Protein AF-A0A817RQW3-F1 (afdb_monomer)

Sequence (108 aa):
MDQSESVEQELRRRAPNSFNDKNLFSSDSYIAAKQIDDLLKIANRQISRFKRSTTLLVLRATAGLRLLNETNQQQIFQAVNQTFIKYGFYQATMDIAIMNEAEEGTNS

pLDDT: mean 74.11, std 17.75, range [38.81, 95.56]

Foldseek 3Di:
DDPVVVVVVVVVVPDPDDDPPPVQADPVLQVLLVVLLVVLVVVLVVDDPVCQLVAEAADEDEPVLVPDDPVNSVRNQVSNVSSVVVRNHHYDDHRYYHDDPVNVPPPD

Solvent-accessible surface area (backbone atoms only — not comparable to full-atom values): 6673 Å² total; per-residue (Å²): 135,77,74,70,65,59,55,61,55,54,62,66,75,72,67,79,94,86,79,85,64,70,88,78,43,56,74,67,16,49,51,52,21,53,56,51,46,58,52,49,54,53,51,55,73,74,47,57,77,90,50,25,64,75,36,77,55,75,47,71,40,54,71,79,56,71,78,48,56,70,70,60,44,51,42,30,52,52,40,34,50,63,48,54,67,76,70,49,47,24,70,63,95,77,33,73,41,74,54,52,77,74,70,74,60,72,88,115

Nearest PDB structures (foldseek):
  5u7p-assembly1_A  TM=8.965E-01  e=2.308E-04  Trifolium repens
  5u7v-assembly1_A  TM=8.918E-01  e=2.628E-04  Trifolium repens
  5u7x-assembly1_F  TM=9.203E-01  e=9.022E-04  Vigna cylindrica
  5u7w-assembly1_A  TM=9.036E-01  e=1.516E-03  Trifolium repens
  4bra-assembly1_B  TM=6.930E-01  e=1.850E-01  Legionella pneumophila

Structure (mmCIF, N/CA/C/O backbone):
data_AF-A0A817RQW3-F1
#
_entry.id   AF-A0A817RQW3-F1
#
loop_
_atom_site.group_PDB
_atom_site.id
_atom_site.type_symbol
_atom_site.label_atom_id
_atom_site.label_alt_id
_atom_site.label_comp_id
_atom_site.label_asym_id
_atom_site.label_entity_id
_atom_site.label_seq_id
_atom_site.pdbx_PDB_ins_code
_atom_site.Cartn_x
_atom_site.Cartn_y
_atom_site.Cartn_z
_atom_site.occupancy
_atom_site.B_iso_or_equiv
_atom_site.auth_seq_id
_atom_site.auth_comp_id
_atom_site.auth_asym_id
_atom_site.auth_atom_id
_atom_site.pdbx_PDB_model_num
ATOM 1 N N . MET A 1 1 ? 26.541 29.612 -9.145 1.00 46.16 1 MET A N 1
ATOM 2 C CA . MET A 1 1 ? 26.170 29.036 -7.838 1.00 46.16 1 MET A CA 1
ATOM 3 C C . MET A 1 1 ? 24.791 28.443 -8.024 1.00 46.16 1 MET A C 1
ATOM 5 O O . MET A 1 1 ? 23.852 29.188 -8.271 1.00 46.16 1 MET A O 1
ATOM 9 N N . ASP A 1 2 ? 24.738 27.119 -8.093 1.00 47.28 2 ASP A N 1
ATOM 10 C CA . ASP A 1 2 ? 23.555 26.331 -8.432 1.00 47.28 2 ASP A CA 1
ATOM 11 C C . ASP A 1 2 ? 22.593 26.301 -7.231 1.00 47.28 2 ASP A C 1
ATOM 13 O O . ASP A 1 2 ? 22.978 25.915 -6.130 1.00 47.28 2 ASP A O 1
ATOM 17 N N . GLN A 1 3 ? 21.364 26.795 -7.409 1.00 51.06 3 GLN A N 1
ATOM 18 C CA . GLN A 1 3 ? 20.360 26.910 -6.338 1.00 51.06 3 GLN A CA 1
ATOM 19 C C . GLN A 1 3 ? 19.620 25.588 -6.063 1.00 51.06 3 GLN A C 1
ATOM 21 O O . GLN A 1 3 ? 18.819 25.510 -5.130 1.00 51.06 3 GLN A O 1
ATOM 26 N N . SER A 1 4 ? 19.912 24.543 -6.838 1.00 54.31 4 SER A N 1
ATOM 27 C CA . SER A 1 4 ? 19.257 23.234 -6.764 1.00 54.31 4 SER A CA 1
ATOM 28 C C . SER A 1 4 ? 19.716 22.416 -5.549 1.00 54.31 4 SER A C 1
ATOM 30 O O . SER A 1 4 ? 18.922 21.694 -4.947 1.00 54.31 4 SER A O 1
ATOM 32 N N . GLU A 1 5 ? 20.973 22.579 -5.117 1.00 51.94 5 GLU A N 1
ATOM 33 C CA . GLU A 1 5 ? 21.529 21.838 -3.972 1.00 51.94 5 GLU A CA 1
ATOM 34 C C . GLU A 1 5 ? 20.954 22.296 -2.619 1.00 51.94 5 GLU A C 1
ATOM 36 O O . GLU A 1 5 ? 20.871 21.511 -1.671 1.00 51.94 5 GLU A O 1
ATOM 41 N N . SER A 1 6 ? 20.499 23.548 -2.522 1.00 57.66 6 SER A N 1
ATOM 42 C CA . SER A 1 6 ? 20.031 24.141 -1.261 1.00 57.66 6 SER A CA 1
ATOM 43 C C . SER A 1 6 ? 18.644 23.651 -0.831 1.00 57.66 6 SER A C 1
ATOM 45 O O . SER A 1 6 ? 18.361 23.576 0.365 1.00 57.66 6 SER A O 1
ATOM 47 N N . VAL A 1 7 ? 17.779 23.279 -1.780 1.00 56.59 7 VAL A N 1
ATOM 48 C CA . VAL A 1 7 ? 16.412 22.807 -1.482 1.00 56.59 7 VAL A CA 1
ATOM 49 C C . VAL A 1 7 ? 16.429 21.357 -0.990 1.00 56.59 7 VAL A C 1
ATOM 51 O O . VAL A 1 7 ? 15.766 21.024 -0.007 1.00 56.59 7 VAL A O 1
ATOM 54 N N . GLU A 1 8 ? 17.254 20.511 -1.608 1.00 52.66 8 GLU A N 1
ATOM 55 C CA . GLU A 1 8 ? 17.486 19.120 -1.192 1.00 52.66 8 GLU A CA 1
ATOM 56 C C . GLU A 1 8 ? 18.048 19.030 0.237 1.00 52.66 8 GLU A C 1
ATOM 58 O O . GLU A 1 8 ? 17.632 18.182 1.032 1.00 52.66 8 GLU A O 1
ATOM 63 N N . GLN A 1 9 ? 18.957 19.938 0.605 1.00 56.75 9 GLN A N 1
ATOM 64 C CA . GLN A 1 9 ? 19.526 19.979 1.954 1.00 56.75 9 GLN A CA 1
ATOM 65 C C . GLN A 1 9 ? 18.528 20.469 3.013 1.00 56.75 9 GLN A C 1
ATOM 67 O O . GLN A 1 9 ? 18.522 19.945 4.131 1.00 56.75 9 GLN A O 1
ATOM 72 N N . GLU A 1 10 ? 17.645 21.410 2.674 1.00 50.47 10 GLU A N 1
ATOM 73 C CA . GLU A 1 10 ? 16.611 21.909 3.592 1.00 50.47 10 GLU A CA 1
ATOM 74 C C . GLU A 1 10 ? 15.492 20.873 3.815 1.00 50.47 10 GLU A C 1
ATOM 76 O O . GLU A 1 10 ? 15.010 20.701 4.939 1.00 50.47 10 GLU A O 1
ATOM 81 N N . LEU A 1 11 ? 15.142 20.089 2.788 1.00 49.62 11 LEU A N 1
ATOM 82 C CA . LEU A 1 11 ? 14.177 18.986 2.901 1.00 49.62 11 LEU A CA 1
ATOM 83 C C . LEU A 1 11 ? 14.674 17.847 3.809 1.00 49.62 11 LEU A C 1
ATOM 85 O O . LEU A 1 11 ? 13.865 17.170 4.446 1.00 49.62 11 LEU A O 1
ATOM 89 N N . ARG A 1 12 ? 15.995 17.650 3.925 1.00 50.50 12 ARG A N 1
ATOM 90 C CA . ARG A 1 12 ? 16.605 16.652 4.826 1.00 50.50 12 ARG A CA 1
ATOM 91 C C . ARG A 1 12 ? 16.549 17.049 6.302 1.00 50.50 12 ARG A C 1
ATOM 93 O O . ARG A 1 12 ? 16.539 16.170 7.157 1.00 50.50 12 ARG A O 1
ATOM 100 N N . ARG A 1 13 ? 16.490 18.346 6.619 1.00 52.72 13 ARG A N 1
ATOM 101 C CA . ARG A 1 13 ? 16.518 18.844 8.009 1.00 52.72 13 ARG A CA 1
ATOM 102 C C . ARG A 1 13 ? 15.161 18.810 8.717 1.00 52.72 13 ARG A C 1
ATOM 104 O O . ARG A 1 13 ? 15.122 18.945 9.936 1.00 52.72 13 ARG A O 1
ATOM 111 N N . ARG A 1 14 ? 14.054 18.629 7.984 1.00 46.47 14 ARG A N 1
ATOM 112 C CA . ARG A 1 14 ? 12.682 18.807 8.506 1.00 46.47 14 ARG A CA 1
ATOM 113 C C . ARG A 1 14 ? 11.853 17.531 8.683 1.00 46.47 14 ARG A C 1
ATOM 115 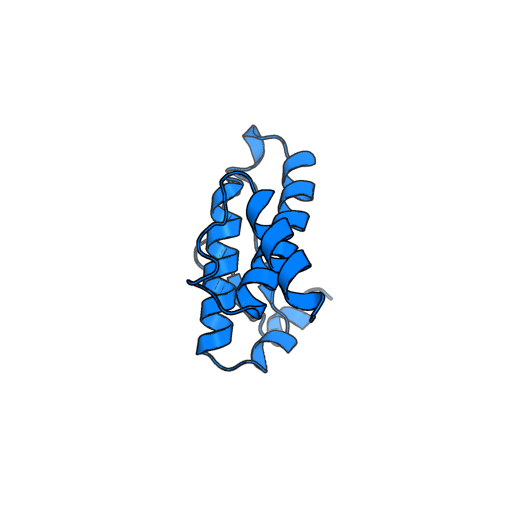O O . ARG A 1 14 ? 10.684 17.645 9.036 1.00 46.47 14 ARG A O 1
ATOM 122 N N . ALA A 1 15 ? 12.397 16.336 8.453 1.00 43.62 15 ALA A N 1
ATOM 123 C CA . ALA A 1 15 ? 11.628 15.095 8.585 1.00 43.62 15 ALA A CA 1
ATOM 124 C C . ALA A 1 15 ? 11.842 14.435 9.966 1.00 43.62 15 ALA A C 1
ATOM 126 O O . ALA A 1 15 ? 12.930 13.921 10.224 1.00 43.62 15 ALA A O 1
ATOM 127 N N . PRO A 1 16 ? 10.831 14.400 10.857 1.00 38.81 16 PRO A N 1
ATOM 128 C CA . PRO A 1 16 ? 10.902 13.619 12.081 1.00 38.81 16 PRO A CA 1
ATOM 129 C C . PRO A 1 16 ? 10.590 12.141 11.794 1.00 38.81 16 PRO A C 1
ATOM 131 O O . PRO A 1 16 ? 9.586 11.816 11.165 1.00 38.81 16 PRO A O 1
ATOM 134 N N . ASN A 1 17 ? 11.476 11.265 12.275 1.00 45.81 17 ASN A N 1
ATOM 135 C CA . ASN A 1 17 ? 11.308 9.842 12.600 1.00 45.81 17 ASN A CA 1
ATOM 136 C C . ASN A 1 17 ? 10.050 9.125 12.056 1.00 45.81 17 ASN A C 1
ATOM 138 O O . ASN A 1 17 ? 9.077 8.977 12.787 1.00 45.81 17 ASN A O 1
ATOM 142 N N . SER A 1 18 ? 10.102 8.622 10.810 1.00 47.53 18 SER A N 1
ATOM 143 C CA . SER A 1 18 ? 9.535 7.319 10.362 1.00 47.53 18 SER A CA 1
ATOM 144 C C . SER A 1 18 ? 9.570 7.161 8.823 1.00 47.53 18 SER A C 1
ATOM 146 O O . SER A 1 18 ? 8.546 6.867 8.212 1.00 47.53 18 SER A O 1
ATOM 148 N N . PHE A 1 19 ? 10.715 7.380 8.159 1.00 47.91 19 PHE A N 1
ATOM 149 C CA . PHE A 1 19 ? 11.003 6.894 6.784 1.00 47.91 19 PHE A CA 1
ATOM 150 C C . PHE A 1 19 ? 12.449 7.256 6.368 1.00 47.91 19 PHE A C 1
ATOM 152 O O . PHE A 1 19 ? 12.659 7.951 5.380 1.00 47.91 19 PHE A O 1
ATOM 159 N N . ASN A 1 20 ? 13.466 6.891 7.160 1.00 45.22 20 ASN A N 1
ATOM 160 C CA . ASN A 1 20 ? 14.830 7.402 6.926 1.00 45.22 20 ASN A CA 1
ATOM 161 C C . ASN A 1 20 ? 15.744 6.557 6.029 1.00 45.22 20 ASN A C 1
ATOM 163 O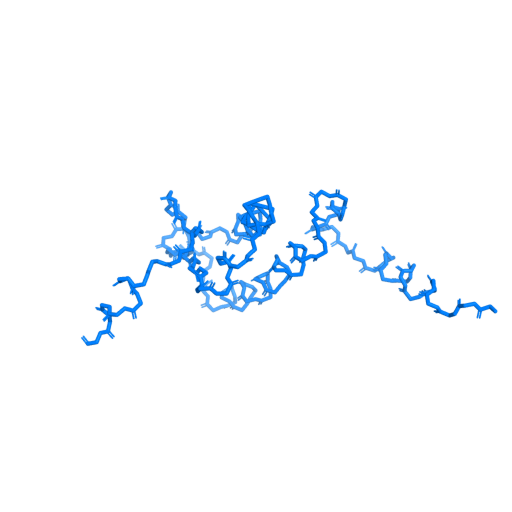 O . ASN A 1 20 ? 16.844 7.012 5.733 1.00 45.22 20 ASN A O 1
ATOM 167 N N . ASP A 1 21 ? 15.289 5.436 5.474 1.00 50.69 21 ASP A N 1
ATOM 168 C CA . ASP A 1 21 ? 16.097 4.684 4.508 1.00 50.69 21 ASP A CA 1
ATOM 169 C C . ASP A 1 21 ? 15.775 5.085 3.064 1.00 50.69 21 ASP A C 1
ATOM 171 O O . ASP A 1 21 ? 15.357 4.277 2.237 1.00 50.69 21 ASP A O 1
ATOM 175 N N . LYS A 1 22 ? 16.010 6.360 2.726 1.00 48.84 22 LYS A N 1
ATOM 176 C CA . LYS A 1 22 ? 15.962 6.837 1.327 1.00 48.84 22 LYS A CA 1
ATOM 177 C C . LYS A 1 22 ? 16.975 6.128 0.412 1.00 48.84 22 LYS A C 1
ATOM 179 O O . LYS A 1 22 ? 16.839 6.208 -0.799 1.00 48.84 22 LYS A O 1
ATOM 184 N N . ASN A 1 23 ? 17.963 5.434 0.981 1.00 50.53 23 ASN A N 1
ATOM 185 C CA . ASN A 1 23 ? 18.952 4.647 0.239 1.00 50.53 23 ASN A CA 1
ATOM 186 C C . ASN A 1 23 ? 18.507 3.203 -0.058 1.00 50.53 23 ASN A C 1
ATOM 188 O O . ASN A 1 23 ? 19.222 2.501 -0.766 1.00 50.53 23 ASN A O 1
ATOM 192 N N . LEU A 1 24 ? 17.374 2.739 0.486 1.00 53.38 24 LEU A N 1
ATOM 193 C CA . LEU A 1 24 ? 16.924 1.349 0.321 1.00 53.38 24 LEU A CA 1
ATOM 194 C C . LEU A 1 24 ? 16.017 1.154 -0.903 1.00 53.38 24 LEU A C 1
ATOM 196 O O . LEU A 1 24 ? 15.873 0.040 -1.400 1.00 53.38 24 LEU A O 1
ATOM 200 N N . PHE A 1 25 ? 15.420 2.235 -1.403 1.00 59.97 25 PHE A N 1
ATOM 201 C CA . PHE A 1 25 ? 14.389 2.203 -2.432 1.00 59.97 25 PHE A CA 1
ATOM 202 C C . PHE A 1 25 ? 14.709 3.175 -3.566 1.00 59.97 25 PHE A C 1
ATOM 204 O O . PHE A 1 25 ? 15.260 4.250 -3.333 1.00 59.97 25 PHE A O 1
ATOM 211 N N . SER A 1 26 ? 14.327 2.814 -4.793 1.00 77.38 26 SER A N 1
ATOM 212 C CA . SER A 1 26 ? 14.356 3.745 -5.924 1.00 77.38 26 SER A CA 1
ATOM 213 C C . SER A 1 26 ? 13.472 4.972 -5.653 1.00 77.38 26 SER A C 1
ATOM 215 O O . SER A 1 26 ? 12.556 4.921 -4.823 1.00 77.38 26 SER A O 1
ATOM 217 N N . SER A 1 27 ? 13.717 6.076 -6.368 1.00 81.12 27 SER A N 1
ATOM 218 C CA . SER A 1 27 ? 12.88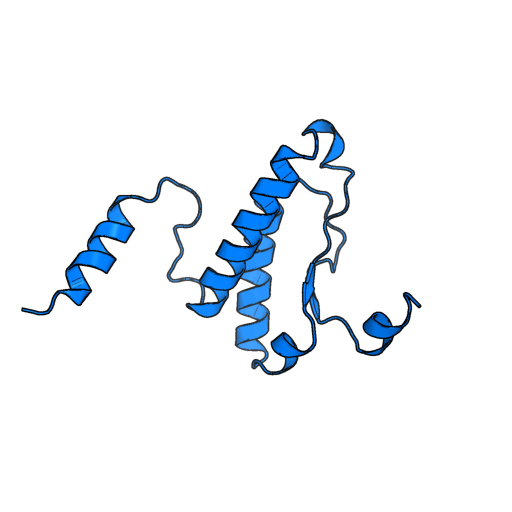8 7.292 -6.295 1.00 81.12 27 SER A CA 1
ATOM 219 C C . SER A 1 27 ? 11.399 6.974 -6.436 1.00 81.12 27 SER A C 1
ATOM 221 O O . SER A 1 27 ? 10.579 7.465 -5.662 1.00 81.12 27 SER A O 1
ATOM 223 N N . ASP A 1 28 ? 11.072 6.088 -7.372 1.00 80.19 28 ASP A N 1
ATOM 224 C CA . ASP A 1 28 ? 9.702 5.707 -7.707 1.00 80.19 28 ASP A CA 1
ATOM 225 C C . ASP A 1 28 ? 9.049 4.918 -6.569 1.00 80.19 28 ASP A C 1
ATOM 227 O O . ASP A 1 28 ? 7.900 5.169 -6.205 1.00 80.19 28 ASP A O 1
ATOM 231 N N . SER A 1 29 ? 9.807 4.024 -5.932 1.00 85.62 29 SER A N 1
ATOM 232 C CA . SER A 1 29 ? 9.346 3.242 -4.779 1.00 85.62 29 SER A CA 1
ATOM 233 C C . SER A 1 29 ? 9.091 4.123 -3.556 1.00 85.62 29 SER A C 1
ATOM 235 O O . SER A 1 29 ? 8.094 3.941 -2.853 1.00 85.62 29 SER A O 1
ATOM 237 N N . TYR A 1 30 ? 9.945 5.125 -3.326 1.00 85.94 30 TYR A N 1
ATOM 238 C CA . TYR A 1 30 ? 9.733 6.116 -2.272 1.00 85.94 30 TYR A CA 1
ATOM 239 C C . TYR A 1 30 ? 8.478 6.962 -2.531 1.00 85.94 30 TYR A C 1
ATOM 241 O O . TYR A 1 30 ? 7.671 7.163 -1.620 1.00 85.94 30 TYR A O 1
ATOM 249 N N . ILE A 1 31 ? 8.287 7.437 -3.767 1.00 87.88 31 ILE A N 1
ATOM 250 C CA . ILE A 1 31 ? 7.109 8.227 -4.149 1.00 87.88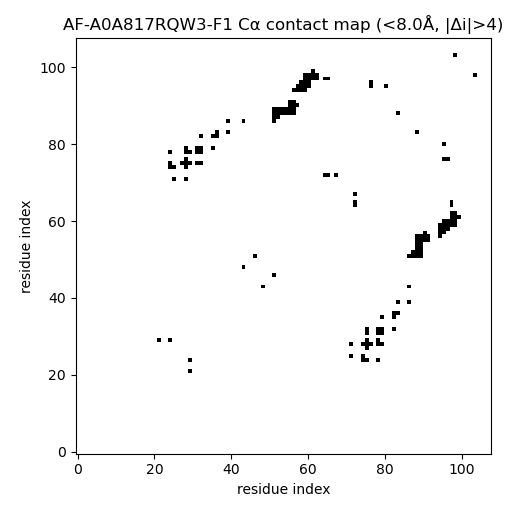 31 ILE A CA 1
ATOM 251 C C . ILE A 1 31 ? 5.832 7.400 -3.970 1.00 87.88 31 ILE A C 1
ATOM 253 O O . ILE A 1 31 ? 4.890 7.878 -3.336 1.00 87.88 31 ILE A O 1
ATOM 257 N N . ALA A 1 32 ? 5.818 6.153 -4.448 1.00 88.38 32 ALA A N 1
ATOM 258 C CA . ALA A 1 32 ? 4.681 5.249 -4.294 1.00 88.38 32 ALA A CA 1
ATOM 259 C C . ALA A 1 32 ? 4.328 5.034 -2.813 1.00 88.38 32 ALA A C 1
ATOM 261 O O . ALA A 1 32 ? 3.181 5.233 -2.408 1.00 88.38 32 ALA A O 1
ATOM 262 N N . ALA A 1 33 ? 5.318 4.715 -1.973 1.00 89.06 33 ALA A N 1
ATOM 263 C CA . ALA A 1 33 ? 5.109 4.554 -0.536 1.00 89.06 33 ALA A CA 1
ATOM 264 C C . ALA A 1 33 ? 4.565 5.832 0.124 1.00 89.06 33 ALA A C 1
ATOM 266 O O . ALA A 1 33 ? 3.650 5.765 0.945 1.00 89.06 33 ALA A O 1
ATOM 267 N N . LYS A 1 34 ? 5.070 7.010 -0.267 1.00 91.38 34 LYS A N 1
ATOM 268 C CA . LYS A 1 34 ? 4.608 8.298 0.263 1.00 91.38 34 LYS A CA 1
ATOM 269 C C . LYS A 1 34 ? 3.156 8.602 -0.112 1.00 91.38 34 LYS A C 1
ATOM 271 O O . LYS A 1 34 ? 2.411 9.084 0.741 1.00 91.38 34 LYS A O 1
ATOM 276 N N . GLN A 1 35 ? 2.757 8.331 -1.353 1.00 91.81 35 GLN A N 1
ATOM 277 C CA . GLN A 1 35 ? 1.381 8.532 -1.817 1.00 91.81 35 GLN A CA 1
ATOM 278 C C . GLN A 1 35 ? 0.408 7.617 -1.069 1.00 91.81 35 GLN A C 1
ATOM 280 O O . GLN A 1 35 ? -0.631 8.067 -0.587 1.00 91.81 35 GLN A O 1
ATOM 285 N N . ILE A 1 36 ? 0.780 6.346 -0.904 1.00 92.50 36 ILE A N 1
ATOM 286 C CA . ILE A 1 36 ? 0.002 5.388 -0.121 1.00 92.50 36 ILE A CA 1
ATOM 287 C C . ILE A 1 36 ? -0.101 5.815 1.348 1.00 92.50 36 ILE A C 1
ATOM 289 O O . ILE A 1 36 ? -1.184 5.755 1.926 1.00 92.50 36 ILE A O 1
ATOM 293 N N . ASP A 1 37 ? 0.990 6.286 1.953 1.00 93.31 37 ASP A N 1
ATOM 294 C CA . ASP A 1 37 ? 0.998 6.792 3.329 1.00 93.31 37 ASP A CA 1
ATOM 295 C C . ASP A 1 37 ? -0.033 7.914 3.536 1.00 93.31 37 ASP A C 1
ATOM 297 O O . ASP A 1 37 ? -0.760 7.922 4.532 1.00 93.31 37 ASP A O 1
ATOM 301 N N . ASP A 1 38 ? -0.153 8.837 2.581 1.00 93.88 38 ASP A N 1
ATOM 302 C CA . ASP A 1 38 ? -1.124 9.929 2.668 1.00 93.88 38 ASP A CA 1
ATOM 303 C C . ASP A 1 38 ? -2.576 9.433 2.578 1.00 93.88 38 ASP A C 1
ATOM 305 O O . ASP A 1 38 ? -3.431 9.912 3.330 1.00 93.88 38 ASP A O 1
ATOM 309 N N . LEU A 1 39 ? -2.854 8.413 1.760 1.00 93.75 39 LEU A N 1
ATOM 310 C CA . LEU A 1 39 ? -4.170 7.763 1.714 1.00 93.75 39 LEU A CA 1
ATOM 311 C C . LEU A 1 39 ? -4.480 7.004 3.012 1.00 93.75 39 LEU A C 1
ATOM 313 O O . LEU A 1 39 ? -5.583 7.113 3.558 1.00 93.75 39 LEU A O 1
ATOM 317 N N . LEU A 1 40 ? -3.502 6.286 3.564 1.00 92.31 40 LEU A N 1
ATOM 318 C CA . LEU A 1 40 ? -3.673 5.552 4.817 1.00 92.31 40 LEU A CA 1
ATOM 319 C C . LEU A 1 40 ? -3.890 6.486 6.005 1.00 92.31 40 LEU A C 1
ATOM 321 O O . LEU A 1 40 ? -4.689 6.162 6.881 1.00 92.31 40 LEU A O 1
ATOM 325 N N . LYS A 1 41 ? -3.291 7.683 6.024 1.00 94.25 41 LYS A N 1
ATOM 326 C CA . LYS A 1 41 ? -3.616 8.715 7.027 1.00 94.25 41 LYS A CA 1
ATOM 327 C C . LYS A 1 41 ? -5.086 9.105 6.998 1.00 94.25 41 LYS A C 1
ATOM 329 O O . LYS A 1 41 ? -5.665 9.318 8.065 1.00 94.25 41 LYS A O 1
ATOM 334 N N . ILE A 1 42 ? -5.686 9.204 5.813 1.00 94.56 42 ILE A N 1
ATOM 335 C CA . ILE A 1 42 ? -7.112 9.508 5.669 1.00 94.56 42 ILE A CA 1
ATOM 336 C C . ILE A 1 42 ? -7.935 8.345 6.231 1.00 94.56 42 ILE A C 1
ATOM 338 O O . ILE A 1 42 ? -8.743 8.563 7.135 1.00 94.56 42 ILE A O 1
ATOM 342 N N . ALA A 1 43 ? -7.672 7.109 5.794 1.00 91.50 43 ALA A N 1
ATOM 343 C CA . ALA A 1 43 ? -8.369 5.916 6.289 1.00 91.50 43 ALA A CA 1
ATOM 344 C C . ALA A 1 43 ? -8.244 5.756 7.817 1.00 91.50 43 ALA A C 1
ATOM 346 O O . ALA A 1 43 ? -9.220 5.496 8.519 1.00 91.50 43 ALA A O 1
ATOM 347 N N . ASN A 1 44 ? -7.053 6.004 8.359 1.00 92.00 44 ASN A N 1
ATOM 348 C CA . ASN A 1 44 ? -6.749 5.944 9.784 1.00 92.00 44 ASN A CA 1
ATOM 349 C C . ASN A 1 44 ? -7.565 6.951 10.612 1.00 92.00 44 ASN A C 1
ATOM 351 O O . ASN A 1 44 ? -7.886 6.666 11.765 1.00 92.00 44 ASN A O 1
ATOM 355 N N . ARG A 1 45 ? -7.917 8.115 10.049 1.00 94.00 45 ARG A N 1
ATOM 356 C CA . ARG A 1 45 ? -8.797 9.096 10.710 1.00 94.00 45 ARG A CA 1
ATOM 357 C C . ARG A 1 45 ? -10.267 8.680 10.679 1.00 94.00 45 ARG A C 1
ATOM 359 O O . ARG A 1 45 ? -10.990 9.008 11.611 1.00 94.00 45 ARG A O 1
ATOM 366 N N . GLN A 1 46 ? -10.692 7.966 9.639 1.00 95.56 46 GLN A N 1
ATOM 367 C CA . GLN A 1 46 ? -12.082 7.527 9.472 1.00 95.56 46 GLN A CA 1
ATOM 368 C C . GLN A 1 46 ? -12.401 6.257 10.269 1.00 95.56 46 GLN A C 1
ATOM 370 O O . GLN A 1 46 ? -13.520 6.070 10.742 1.00 95.56 46 GLN A O 1
ATOM 375 N N . ILE A 1 47 ? -11.413 5.376 10.445 1.00 91.38 47 ILE A N 1
ATOM 376 C CA . ILE A 1 47 ? -11.608 4.070 11.073 1.00 91.38 47 ILE A CA 1
ATOM 377 C C . ILE A 1 47 ? -11.060 4.089 12.498 1.00 91.38 47 ILE A C 1
ATOM 379 O O . ILE A 1 47 ? -9.861 4.272 12.737 1.00 91.38 47 ILE A O 1
ATOM 383 N N . SER A 1 48 ? -11.963 3.857 13.455 1.00 91.56 48 SER A N 1
ATOM 384 C CA . SER A 1 48 ? -11.628 3.734 14.875 1.00 91.56 48 SER A CA 1
ATOM 385 C C . SER A 1 48 ? -10.528 2.700 15.100 1.00 91.56 48 SER A C 1
ATOM 387 O O . SER A 1 48 ? -10.561 1.612 14.524 1.00 91.56 48 SER A O 1
ATOM 389 N N . ARG A 1 49 ? -9.592 3.014 16.004 1.00 89.81 49 ARG A N 1
ATOM 390 C CA . ARG A 1 49 ? -8.445 2.162 16.349 1.00 89.81 49 ARG A CA 1
ATOM 391 C C . ARG A 1 49 ? -8.846 0.718 16.671 1.00 89.81 49 ARG A C 1
ATOM 393 O O . ARG A 1 49 ? -8.143 -0.194 16.258 1.00 89.81 49 ARG A O 1
ATOM 400 N N . PHE A 1 50 ? -9.978 0.513 17.345 1.00 91.12 50 PHE A N 1
ATOM 401 C CA . PHE A 1 50 ? -10.462 -0.817 17.743 1.00 91.12 50 PHE A CA 1
ATOM 402 C C . PHE A 1 50 ? -10.962 -1.675 16.575 1.00 91.12 50 PHE A C 1
ATOM 404 O O . PHE A 1 50 ? -11.046 -2.888 16.710 1.00 91.12 50 PHE A O 1
ATOM 411 N N . LYS A 1 51 ? -11.309 -1.057 15.440 1.00 92.62 51 LYS A N 1
ATOM 412 C CA . LYS A 1 51 ? -11.805 -1.763 14.250 1.00 92.62 51 LYS A CA 1
ATOM 413 C C . LYS A 1 51 ? -10.711 -2.054 13.226 1.00 92.62 51 LYS A C 1
ATOM 415 O O . LYS A 1 51 ? -10.946 -2.827 12.307 1.00 92.62 51 LYS A O 1
ATOM 420 N N . ARG A 1 52 ? -9.523 -1.452 13.347 1.00 91.19 52 ARG A N 1
ATOM 421 C CA . ARG A 1 52 ? -8.470 -1.578 12.322 1.00 91.19 52 ARG A CA 1
ATOM 422 C C . ARG A 1 52 ? -7.965 -3.009 12.196 1.00 91.19 52 ARG A C 1
ATOM 424 O O . ARG A 1 52 ? -7.897 -3.514 11.085 1.00 91.19 52 ARG A O 1
ATOM 431 N N . SER A 1 53 ? -7.751 -3.699 13.314 1.00 90.69 53 SER A N 1
ATOM 432 C CA . SER A 1 53 ? -7.270 -5.087 13.331 1.00 90.69 53 SER A CA 1
ATOM 433 C C . SER A 1 53 ? -8.237 -6.105 12.719 1.00 90.69 53 SER A C 1
ATOM 435 O O . SER A 1 53 ? -7.851 -7.250 12.522 1.00 90.69 53 SER A O 1
ATOM 437 N N . THR A 1 54 ? -9.484 -5.715 12.441 1.00 91.50 54 THR A N 1
ATOM 438 C CA . THR A 1 54 ? -10.485 -6.536 11.741 1.00 91.50 54 THR A CA 1
ATOM 439 C C . THR A 1 54 ? -10.923 -5.925 10.409 1.00 91.50 54 THR A C 1
ATOM 441 O O . THR A 1 54 ? -11.722 -6.518 9.691 1.00 91.50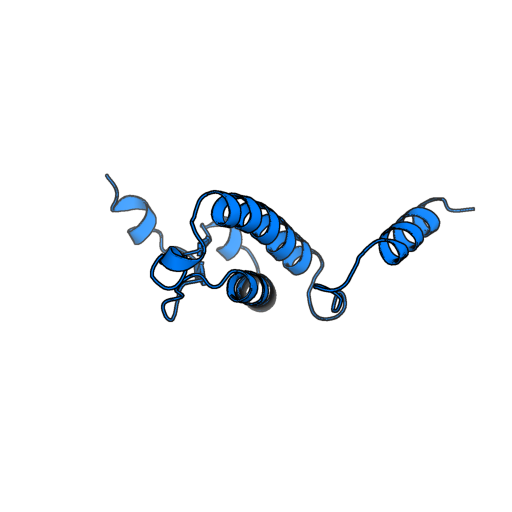 54 THR A O 1
ATOM 444 N N . THR A 1 55 ? -10.408 -4.744 10.063 1.00 90.50 55 THR A N 1
ATOM 445 C CA . THR A 1 55 ? -10.652 -4.095 8.776 1.00 90.50 55 THR A CA 1
ATOM 446 C C . THR A 1 55 ? -9.566 -4.541 7.811 1.00 90.50 55 THR A C 1
ATOM 448 O O . THR A 1 55 ? -8.401 -4.185 7.993 1.00 90.50 55 THR A O 1
ATOM 451 N N . LEU A 1 56 ? -9.961 -5.304 6.795 1.00 89.62 56 LEU A N 1
ATOM 452 C CA . LEU A 1 56 ? -9.075 -5.754 5.729 1.00 89.62 56 LEU A CA 1
ATOM 453 C C . LEU A 1 56 ? -8.589 -4.565 4.889 1.00 89.62 56 LEU A C 1
ATOM 455 O O . LEU A 1 56 ? -9.394 -3.738 4.455 1.00 89.62 56 LEU A O 1
ATOM 459 N N . LEU A 1 57 ? -7.282 -4.502 4.646 1.00 87.75 57 LEU A N 1
ATOM 460 C CA . LEU A 1 57 ? -6.655 -3.509 3.783 1.00 87.75 57 LEU A CA 1
ATOM 461 C C . LEU A 1 57 ? -6.014 -4.196 2.576 1.00 87.75 57 LEU A C 1
ATOM 463 O O . LEU A 1 57 ? -5.005 -4.870 2.718 1.00 87.75 57 LEU A O 1
ATOM 467 N N . VAL A 1 58 ? -6.561 -3.956 1.385 1.00 86.06 58 VAL A N 1
ATOM 468 C CA . VAL A 1 58 ? -6.063 -4.527 0.124 1.00 86.06 58 VAL A CA 1
ATOM 469 C C . VAL A 1 58 ? -5.584 -3.412 -0.800 1.00 86.06 58 VAL A C 1
ATOM 471 O O . VAL A 1 58 ? -6.261 -2.394 -0.948 1.00 86.06 58 VAL A O 1
ATOM 474 N N . LEU A 1 59 ? -4.449 -3.621 -1.463 1.00 84.94 59 LEU A N 1
ATOM 475 C CA . LEU A 1 59 ? -3.964 -2.807 -2.570 1.00 84.94 59 LEU A CA 1
ATOM 476 C C . LEU A 1 59 ? -3.816 -3.649 -3.834 1.00 84.94 59 LEU A C 1
ATOM 478 O O . LEU A 1 59 ? -3.031 -4.594 -3.906 1.00 84.94 59 LEU A O 1
ATOM 482 N N . ARG A 1 60 ? -4.524 -3.243 -4.882 1.00 84.38 60 ARG A N 1
ATOM 483 C CA . ARG A 1 60 ? -4.383 -3.830 -6.211 1.00 84.38 60 ARG A CA 1
ATOM 484 C C . ARG A 1 60 ? -3.815 -2.780 -7.148 1.00 84.38 60 ARG A C 1
ATOM 486 O O . ARG A 1 60 ? -4.394 -1.708 -7.310 1.00 84.38 60 ARG A O 1
ATOM 493 N N . ALA A 1 61 ? -2.657 -3.075 -7.723 1.00 82.19 61 ALA A N 1
ATOM 494 C CA . ALA A 1 61 ? -2.075 -2.248 -8.764 1.00 82.19 61 ALA A CA 1
ATOM 495 C C . ALA A 1 61 ? -2.658 -2.661 -10.117 1.00 82.19 61 ALA A C 1
ATOM 497 O O . ALA A 1 61 ? -2.710 -3.846 -10.438 1.00 82.19 61 ALA A O 1
ATOM 498 N N . THR A 1 62 ? -3.099 -1.694 -10.912 1.00 80.06 62 THR A N 1
ATOM 499 C CA . THR A 1 62 ? -3.638 -1.951 -12.252 1.00 80.06 62 THR A CA 1
ATOM 500 C C . THR A 1 62 ? -2.512 -2.115 -13.283 1.00 80.06 62 THR A C 1
ATOM 502 O O . THR A 1 62 ? -1.321 -2.102 -12.949 1.00 80.06 62 THR A O 1
ATOM 505 N N . ALA A 1 63 ? -2.882 -2.271 -14.559 1.00 74.31 63 ALA A N 1
ATOM 506 C CA . ALA A 1 63 ? -1.982 -2.594 -15.668 1.00 74.31 63 ALA A CA 1
ATOM 507 C C . ALA A 1 63 ? -0.732 -1.700 -15.788 1.00 74.31 63 ALA A C 1
ATOM 509 O O . ALA A 1 63 ? 0.307 -2.176 -16.239 1.00 74.31 63 ALA A O 1
ATOM 510 N N . GLY A 1 64 ? -0.784 -0.441 -15.337 1.00 75.38 64 GLY A N 1
ATOM 511 C CA . GLY A 1 64 ? 0.361 0.476 -15.394 1.00 75.38 64 GLY A CA 1
ATOM 512 C C . GLY A 1 64 ? 1.608 -0.037 -14.664 1.00 75.38 64 GLY A C 1
ATOM 513 O O . GLY A 1 64 ? 2.723 0.225 -15.106 1.00 75.38 64 GLY A O 1
ATOM 514 N N . LEU A 1 65 ? 1.443 -0.833 -13.602 1.00 80.38 65 LEU A N 1
ATOM 515 C CA . LEU A 1 65 ? 2.582 -1.390 -12.870 1.00 80.38 65 LEU A CA 1
ATOM 516 C C . LEU A 1 65 ? 3.244 -2.568 -13.606 1.00 80.38 65 LEU A C 1
ATOM 518 O O . LEU A 1 65 ? 4.438 -2.796 -13.431 1.00 80.38 65 LEU A O 1
ATOM 522 N N . ARG A 1 66 ? 2.506 -3.267 -14.484 1.00 77.62 66 ARG A N 1
ATOM 523 C CA . ARG A 1 66 ? 3.035 -4.378 -15.303 1.00 77.62 66 ARG A CA 1
ATOM 524 C C . ARG A 1 66 ? 4.101 -3.926 -16.297 1.00 77.62 66 ARG A C 1
ATOM 526 O O . ARG A 1 66 ? 4.892 -4.743 -16.749 1.00 77.62 66 ARG A O 1
ATOM 533 N N . LEU A 1 67 ? 4.105 -2.640 -16.646 1.00 81.56 67 LEU A N 1
ATOM 534 C CA . LEU A 1 67 ? 5.054 -2.055 -17.595 1.00 81.56 67 LEU A CA 1
ATOM 535 C C . LEU A 1 67 ? 6.452 -1.862 -16.992 1.00 81.56 67 LEU A C 1
ATOM 537 O O . LEU A 1 67 ? 7.413 -1.639 -17.725 1.00 81.56 67 LEU A O 1
ATOM 541 N N . LEU A 1 68 ? 6.577 -1.932 -15.665 1.00 82.69 68 LEU A N 1
ATOM 542 C CA . LEU A 1 68 ? 7.864 -1.864 -14.982 1.00 82.69 68 LEU A CA 1
ATOM 543 C C . LEU A 1 68 ? 8.573 -3.220 -15.038 1.00 82.69 68 LEU A C 1
ATOM 545 O O . LEU A 1 68 ? 7.927 -4.262 -15.106 1.00 82.69 68 LEU A O 1
ATOM 549 N N . ASN A 1 69 ? 9.903 -3.226 -14.946 1.00 87.00 69 ASN A N 1
ATOM 550 C CA . ASN A 1 69 ? 10.638 -4.476 -14.747 1.00 87.00 69 ASN A CA 1
ATOM 551 C C . ASN A 1 69 ? 10.355 -5.071 -13.353 1.00 87.00 69 ASN A C 1
ATOM 553 O O . ASN A 1 69 ? 9.964 -4.357 -12.427 1.00 87.00 69 ASN A O 1
ATOM 557 N N . GLU A 1 70 ? 10.579 -6.377 -13.202 1.00 85.69 70 GLU A N 1
ATOM 558 C CA . GLU A 1 70 ? 10.271 -7.112 -11.970 1.00 85.69 70 GLU A CA 1
ATOM 559 C C . GLU A 1 70 ? 10.964 -6.516 -10.735 1.00 85.69 70 GLU A C 1
ATOM 561 O O . GLU A 1 70 ? 10.330 -6.346 -9.695 1.00 85.69 70 GLU A O 1
ATOM 566 N N . THR A 1 71 ? 12.230 -6.108 -10.857 1.00 87.25 71 THR A N 1
ATOM 567 C CA . THR A 1 71 ? 12.985 -5.480 -9.762 1.00 87.25 71 THR A CA 1
ATOM 568 C C . THR A 1 71 ? 12.299 -4.213 -9.250 1.00 87.25 71 THR A C 1
ATOM 570 O O . THR A 1 71 ? 12.118 -4.048 -8.045 1.00 87.25 71 THR A O 1
ATOM 573 N N . ASN A 1 72 ? 11.872 -3.328 -10.150 1.00 85.06 72 ASN A N 1
ATOM 574 C CA . ASN A 1 72 ? 11.192 -2.086 -9.791 1.00 85.06 72 ASN A CA 1
ATOM 575 C C . ASN A 1 72 ? 9.811 -2.363 -9.186 1.00 85.06 72 ASN A C 1
ATOM 577 O O . ASN A 1 72 ? 9.438 -1.721 -8.205 1.00 85.06 72 ASN A O 1
ATOM 581 N N . GLN A 1 73 ? 9.071 -3.341 -9.721 1.00 85.81 73 GLN A N 1
ATOM 582 C CA . GLN A 1 73 ? 7.791 -3.766 -9.143 1.00 85.81 73 GLN A CA 1
ATOM 583 C C . GLN A 1 73 ? 7.976 -4.260 -7.702 1.00 85.81 73 GLN A C 1
ATOM 585 O O . GLN A 1 73 ? 7.266 -3.819 -6.798 1.00 85.81 73 GLN A O 1
ATOM 590 N N . GLN A 1 74 ? 8.966 -5.126 -7.465 1.00 86.88 74 GLN A N 1
ATOM 591 C CA . GLN A 1 74 ? 9.262 -5.664 -6.138 1.00 86.88 74 GLN A CA 1
ATOM 592 C C . GLN A 1 74 ? 9.681 -4.569 -5.151 1.00 86.88 74 GLN A C 1
ATOM 594 O O . GLN A 1 74 ? 9.207 -4.569 -4.015 1.00 86.88 74 GLN A O 1
ATOM 599 N N . GLN A 1 75 ? 10.512 -3.611 -5.572 1.00 88.00 75 GLN A N 1
ATOM 600 C CA . GLN A 1 75 ? 10.905 -2.482 -4.722 1.00 88.00 75 GLN A CA 1
ATOM 601 C C . GLN A 1 75 ? 9.703 -1.616 -4.322 1.00 88.00 75 GLN A C 1
ATOM 603 O O . GLN A 1 75 ? 9.570 -1.264 -3.147 1.00 88.00 75 GLN A O 1
ATOM 608 N N . ILE A 1 76 ? 8.788 -1.339 -5.259 1.00 88.31 76 ILE A N 1
ATOM 609 C CA . ILE A 1 76 ? 7.547 -0.607 -4.974 1.00 88.31 76 ILE A CA 1
ATOM 610 C C . ILE A 1 76 ? 6.696 -1.390 -3.971 1.00 88.31 76 ILE A C 1
ATOM 612 O O . ILE A 1 76 ? 6.269 -0.834 -2.958 1.00 88.31 76 ILE A O 1
ATOM 616 N N . PHE A 1 77 ? 6.484 -2.687 -4.201 1.00 87.69 77 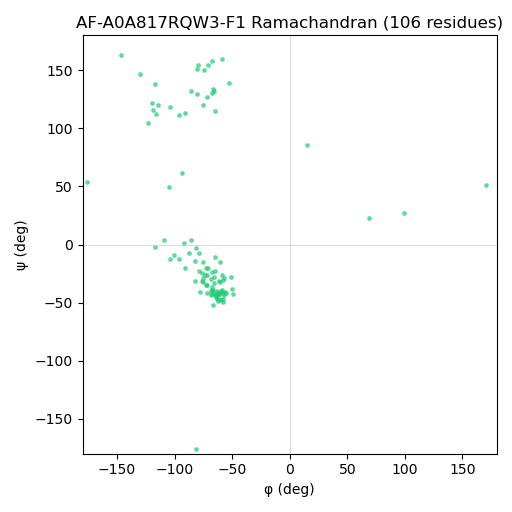PHE A N 1
ATOM 617 C CA . PHE A 1 77 ? 5.687 -3.522 -3.303 1.00 87.69 77 PHE A CA 1
ATOM 618 C C . PHE A 1 77 ? 6.276 -3.611 -1.901 1.00 87.69 77 PHE A C 1
ATOM 620 O O . PHE A 1 77 ? 5.538 -3.494 -0.924 1.00 87.69 77 PHE A O 1
ATOM 627 N N . GLN A 1 78 ? 7.595 -3.746 -1.778 1.00 87.44 78 GLN A N 1
ATOM 628 C CA . GLN A 1 78 ? 8.270 -3.752 -0.483 1.00 87.44 78 GLN A CA 1
ATOM 629 C C . GLN A 1 78 ? 8.100 -2.417 0.254 1.00 87.44 78 GLN A C 1
ATOM 631 O O . GLN A 1 78 ? 7.732 -2.417 1.431 1.00 87.44 78 GLN A O 1
ATOM 636 N N . ALA A 1 79 ? 8.304 -1.287 -0.429 1.00 87.88 79 ALA A N 1
ATOM 637 C CA . ALA A 1 79 ? 8.172 0.042 0.169 1.00 87.88 79 ALA A CA 1
ATOM 638 C C . ALA A 1 79 ? 6.729 0.325 0.635 1.00 87.88 79 ALA A C 1
ATOM 640 O O . ALA A 1 79 ? 6.486 0.862 1.724 1.00 87.88 79 ALA A O 1
ATOM 641 N N . VAL A 1 80 ? 5.748 -0.091 -0.165 1.00 89.06 80 VAL A N 1
ATOM 642 C CA . VAL A 1 80 ? 4.325 0.020 0.164 1.00 89.06 80 VAL A CA 1
ATOM 643 C C . VAL A 1 80 ? 3.948 -0.905 1.324 1.00 89.06 80 VAL A C 1
ATOM 645 O O . VAL A 1 80 ? 3.272 -0.463 2.254 1.00 89.06 80 VAL A O 1
ATOM 648 N N . ASN A 1 81 ? 4.434 -2.148 1.339 1.00 87.50 81 ASN A N 1
ATOM 649 C CA . ASN A 1 81 ? 4.159 -3.097 2.419 1.00 87.50 81 ASN A CA 1
ATOM 650 C C . ASN A 1 81 ? 4.677 -2.591 3.774 1.00 87.50 81 ASN A C 1
ATOM 652 O O . ASN A 1 81 ? 3.975 -2.633 4.785 1.00 87.50 81 ASN A O 1
ATOM 656 N N . GLN A 1 82 ? 5.881 -2.013 3.795 1.00 86.88 82 GLN A N 1
ATOM 657 C CA . GLN A 1 82 ? 6.416 -1.368 4.998 1.00 86.88 82 GLN A CA 1
ATOM 658 C C . GLN A 1 82 ? 5.540 -0.206 5.480 1.00 86.88 82 GLN A C 1
ATOM 660 O O . GLN A 1 82 ? 5.445 0.048 6.681 1.00 86.88 82 GLN A O 1
ATOM 665 N N . THR A 1 83 ? 4.880 0.498 4.560 1.00 88.50 83 THR A N 1
ATOM 666 C CA . THR A 1 83 ? 3.936 1.568 4.895 1.00 88.50 83 THR A CA 1
ATOM 667 C C . THR A 1 83 ? 2.645 0.999 5.485 1.00 88.50 83 THR A C 1
ATOM 669 O O . THR A 1 83 ? 2.168 1.503 6.500 1.00 88.50 83 THR A O 1
ATOM 672 N N . PHE A 1 84 ? 2.123 -0.091 4.918 1.00 87.88 84 PHE A N 1
ATOM 673 C CA . PHE A 1 84 ? 0.907 -0.775 5.372 1.00 87.88 84 PHE A CA 1
ATOM 674 C C . PHE A 1 84 ? 0.992 -1.230 6.836 1.00 87.88 84 PHE A C 1
ATOM 676 O O . PHE A 1 84 ? 0.060 -1.010 7.616 1.00 87.88 84 PHE A O 1
ATOM 683 N N . ILE A 1 85 ? 2.131 -1.802 7.240 1.00 86.81 85 ILE A N 1
ATOM 684 C CA . ILE A 1 85 ? 2.359 -2.325 8.602 1.00 86.81 85 ILE A CA 1
ATOM 685 C C . ILE A 1 85 ? 2.201 -1.235 9.682 1.00 86.81 85 ILE A C 1
ATOM 687 O O . ILE A 1 85 ? 1.807 -1.530 10.810 1.00 86.81 85 ILE A O 1
ATOM 691 N N . LYS A 1 86 ? 2.424 0.044 9.350 1.00 87.38 86 LYS A N 1
ATOM 692 C CA . LYS A 1 86 ? 2.372 1.158 10.317 1.00 87.38 86 LYS A CA 1
ATOM 693 C C . LYS A 1 86 ? 0.976 1.441 10.875 1.00 87.38 86 LYS A C 1
ATOM 695 O O . LYS A 1 86 ? 0.862 2.043 11.941 1.00 87.38 86 LYS A O 1
ATOM 700 N N . TYR A 1 87 ? -0.081 1.054 10.162 1.00 88.69 87 TYR A N 1
ATOM 701 C CA . TYR A 1 87 ? -1.444 1.518 10.447 1.00 88.69 87 TYR A CA 1
ATOM 702 C C . TYR A 1 87 ? -2.312 0.512 11.218 1.00 88.69 87 TYR A C 1
ATOM 704 O O . TYR A 1 87 ? -3.387 0.875 11.703 1.00 88.69 87 TYR A O 1
ATOM 712 N N . GLY A 1 88 ? -1.836 -0.727 11.390 1.00 87.62 88 GLY A N 1
ATOM 713 C CA . GLY A 1 88 ? -2.511 -1.754 12.194 1.00 87.62 88 GLY A CA 1
ATOM 714 C C . GLY A 1 88 ? -3.829 -2.262 11.600 1.00 87.62 88 GLY A C 1
ATOM 715 O O . GLY A 1 88 ? -4.686 -2.738 12.345 1.00 87.62 88 GLY A O 1
ATOM 716 N N . PHE A 1 89 ? -4.008 -2.119 10.284 1.00 90.19 89 PHE A N 1
ATOM 717 C CA . PHE A 1 89 ? -5.086 -2.777 9.549 1.00 90.19 89 PHE A CA 1
ATOM 718 C C . PHE A 1 89 ? -4.832 -4.284 9.433 1.00 90.19 89 PHE A C 1
ATOM 720 O O . PHE A 1 89 ? -3.680 -4.718 9.481 1.00 90.19 89 PHE A O 1
ATOM 727 N N . TYR A 1 90 ? -5.895 -5.076 9.280 1.00 85.56 90 TYR A N 1
ATOM 728 C CA . TYR A 1 90 ? -5.754 -6.496 8.976 1.00 85.56 90 TYR A CA 1
ATOM 729 C C . TYR A 1 90 ? -5.183 -6.671 7.568 1.00 85.56 90 TYR A C 1
ATOM 731 O O . TYR A 1 90 ? -5.688 -6.063 6.622 1.00 85.56 90 TYR A O 1
ATOM 739 N N . GLN A 1 91 ? -4.148 -7.503 7.454 1.00 76.31 91 GLN A N 1
ATOM 740 C CA . GLN A 1 91 ? -3.504 -7.840 6.190 1.00 76.31 91 GLN A CA 1
ATOM 741 C C . GLN A 1 91 ? -3.643 -9.347 5.946 1.00 76.31 91 GLN A C 1
ATOM 743 O O . GLN A 1 91 ? -3.114 -10.149 6.722 1.00 76.31 91 GLN A O 1
ATOM 748 N N . ALA A 1 92 ? -4.356 -9.744 4.899 1.00 67.00 92 ALA A N 1
ATOM 749 C CA . ALA A 1 92 ? -4.284 -11.088 4.365 1.00 67.00 92 ALA A CA 1
ATOM 750 C C . ALA A 1 92 ? -2.966 -11.287 3.593 1.00 67.00 92 ALA A C 1
ATOM 752 O O . ALA A 1 92 ? -2.341 -10.378 3.038 1.00 67.00 92 ALA A O 1
ATOM 753 N N . THR A 1 93 ? -2.488 -12.525 3.594 1.00 56.00 93 THR A N 1
ATOM 754 C CA . THR A 1 93 ? -1.302 -12.925 2.838 1.00 56.00 93 THR A CA 1
ATOM 755 C C . THR A 1 93 ? -1.650 -12.762 1.351 1.00 56.00 93 THR A C 1
ATOM 757 O O . THR A 1 93 ? -2.534 -13.469 0.886 1.00 56.00 93 THR A O 1
ATOM 760 N N . MET A 1 94 ? -0.988 -11.843 0.625 1.00 56.12 94 MET A N 1
ATOM 761 C CA . MET A 1 94 ? -1.244 -11.408 -0.779 1.00 56.12 94 MET A CA 1
ATOM 762 C C . MET A 1 94 ? -2.042 -10.099 -0.994 1.00 56.12 94 MET A C 1
ATOM 764 O O . MET A 1 94 ? -2.657 -9.908 -2.047 1.00 56.12 94 MET A O 1
ATOM 768 N N . ASP A 1 95 ? -1.994 -9.158 -0.051 1.00 62.84 95 ASP A N 1
ATOM 769 C CA . ASP A 1 95 ? -2.736 -7.889 -0.160 1.00 62.84 95 ASP A CA 1
ATOM 770 C C . ASP A 1 95 ? -2.123 -6.820 -1.059 1.00 62.84 95 ASP A C 1
ATOM 772 O O . ASP A 1 95 ? -2.763 -5.801 -1.297 1.00 62.84 95 ASP A O 1
ATOM 776 N N . ILE A 1 96 ? -0.908 -7.028 -1.561 1.00 62.66 96 ILE A N 1
ATOM 777 C CA . ILE A 1 96 ? -0.291 -6.144 -2.546 1.00 62.66 96 ILE A CA 1
ATOM 778 C C . ILE A 1 96 ? 0.055 -6.998 -3.754 1.00 62.66 96 ILE A C 1
ATOM 780 O O . ILE A 1 96 ? 1.005 -7.779 -3.721 1.00 62.66 96 ILE A O 1
ATOM 784 N N . ALA A 1 97 ? -0.736 -6.865 -4.811 1.00 68.62 97 ALA A N 1
ATOM 785 C CA . ALA A 1 97 ? -0.479 -7.561 -6.061 1.00 68.62 97 ALA A CA 1
ATOM 786 C C . ALA A 1 97 ? -0.916 -6.723 -7.257 1.00 68.62 97 ALA A C 1
ATOM 788 O O . ALA A 1 97 ? -1.717 -5.790 -7.145 1.00 68.62 97 ALA A O 1
ATOM 789 N N . ILE A 1 98 ? -0.408 -7.104 -8.422 1.00 66.12 98 ILE A N 1
ATOM 790 C CA . ILE A 1 98 ? -0.958 -6.648 -9.690 1.00 66.12 98 ILE A CA 1
ATOM 791 C C . ILE A 1 98 ? -2.299 -7.353 -9.889 1.00 66.12 98 ILE A C 1
ATOM 793 O O . ILE A 1 98 ? -2.373 -8.576 -9.804 1.00 66.12 98 ILE A O 1
ATOM 797 N N . MET A 1 99 ? -3.345 -6.576 -10.138 1.00 67.56 99 MET A N 1
ATOM 798 C CA . MET A 1 99 ? -4.667 -7.085 -10.486 1.00 67.56 99 MET A CA 1
ATOM 799 C C . MET A 1 99 ? -4.599 -7.767 -11.848 1.00 67.56 99 MET A C 1
ATOM 801 O O . MET A 1 99 ? -4.017 -7.192 -12.770 1.00 67.56 99 MET A O 1
ATOM 805 N N . ASN A 1 100 ? -5.172 -8.957 -12.005 1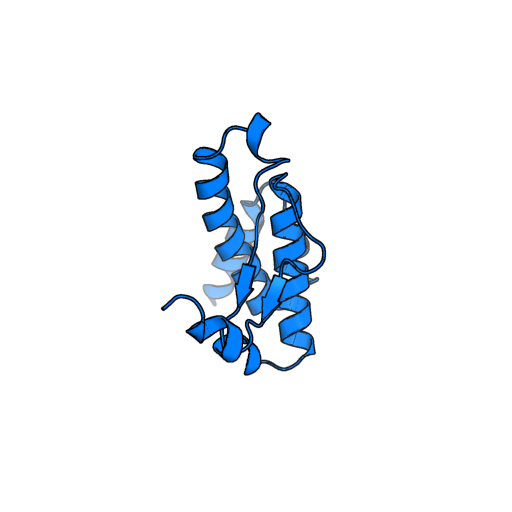.00 61.91 100 ASN A N 1
ATOM 806 C CA . ASN A 1 100 ? -5.275 -9.612 -13.313 1.00 61.91 100 ASN A CA 1
ATOM 807 C C . ASN A 1 100 ? -6.458 -9.035 -14.113 1.00 61.91 100 ASN A C 1
ATOM 809 O O . ASN A 1 100 ? -7.454 -8.625 -13.529 1.00 61.91 100 ASN A O 1
ATOM 813 N N . GLU A 1 101 ? -6.391 -9.024 -15.452 1.00 55.91 101 GLU A N 1
ATOM 814 C CA . GLU A 1 101 ? -7.469 -8.475 -16.316 1.00 55.91 101 GLU A CA 1
ATOM 815 C C . GLU A 1 101 ? -8.833 -9.141 -16.072 1.00 55.91 101 GLU A C 1
ATOM 817 O O . GLU A 1 101 ? -9.872 -8.500 -16.193 1.00 55.91 101 GLU A O 1
ATOM 822 N N . ALA A 1 102 ? -8.837 -10.408 -15.651 1.00 55.06 102 ALA A N 1
ATOM 823 C CA . ALA A 1 102 ? -10.051 -11.123 -15.268 1.00 55.06 102 ALA A CA 1
ATOM 824 C C . ALA A 1 102 ? -10.699 -10.583 -13.975 1.00 55.06 102 ALA A C 1
ATOM 826 O O . ALA A 1 102 ? -11.916 -10.644 -13.840 1.00 55.06 102 ALA A O 1
ATOM 827 N N . GLU A 1 103 ? -9.913 -10.033 -13.044 1.00 56.00 103 GLU A N 1
ATOM 828 C CA . GLU A 1 103 ? -10.413 -9.427 -11.799 1.00 56.00 103 GLU A CA 1
ATOM 829 C C . GLU A 1 103 ? -10.960 -8.009 -12.039 1.00 56.00 103 GLU A C 1
ATOM 831 O O . GLU A 1 103 ? -11.786 -7.521 -11.269 1.00 56.00 103 GLU A O 1
ATOM 836 N N . GLU A 1 104 ? -10.523 -7.348 -13.119 1.00 56.28 104 GLU A N 1
ATOM 837 C CA . GLU A 1 104 ? -10.964 -6.004 -13.523 1.00 56.28 104 GLU A CA 1
ATOM 838 C C . GLU A 1 104 ? -12.392 -5.990 -14.091 1.00 56.28 104 GLU A C 1
ATOM 840 O O . GLU A 1 104 ? -13.055 -4.957 -14.039 1.00 56.28 104 GLU A O 1
ATOM 845 N N . GLY A 1 105 ? -12.908 -7.143 -14.543 1.00 50.97 105 GLY A N 1
ATOM 846 C CA . GLY A 1 105 ? -14.232 -7.271 -15.169 1.00 50.97 105 GLY A CA 1
ATOM 847 C C . GLY A 1 105 ? -15.352 -7.877 -14.310 1.00 50.97 105 GLY A C 1
ATOM 848 O O . GLY A 1 105 ? -16.517 -7.798 -14.695 1.00 50.97 105 GLY A O 1
ATOM 849 N N . THR A 1 106 ? -15.056 -8.479 -13.155 1.00 50.97 106 THR A N 1
ATOM 850 C CA . THR A 1 106 ? -16.051 -9.259 -12.382 1.00 50.97 106 THR A CA 1
ATOM 851 C C . THR A 1 106 ? -16.927 -8.454 -11.411 1.00 50.97 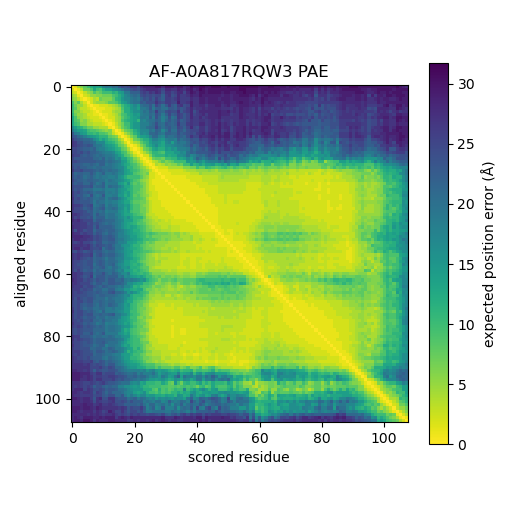106 THR A C 1
ATOM 853 O O . THR A 1 106 ? -17.755 -9.043 -10.726 1.00 50.97 106 THR A O 1
ATOM 856 N N . ASN A 1 107 ? -16.796 -7.124 -11.372 1.00 41.81 107 ASN A N 1
ATOM 857 C CA . ASN A 1 107 ? -17.711 -6.220 -10.654 1.00 41.81 107 ASN A CA 1
ATOM 858 C C . ASN A 1 107 ? -18.646 -5.473 -11.631 1.00 41.81 107 ASN A C 1
ATOM 860 O O . ASN A 1 107 ? -18.742 -4.245 -11.571 1.00 41.81 107 ASN A O 1
ATOM 864 N N . SER A 1 108 ? -19.291 -6.201 -12.550 1.00 38.97 108 SER A N 1
ATOM 865 C CA . SER A 1 108 ? -20.377 -5.678 -13.399 1.00 38.97 108 SER A CA 1
ATOM 866 C C . SER A 1 108 ? -21.735 -6.253 -13.015 1.00 38.97 108 SER A C 1
ATOM 868 O O . SER A 1 108 ? -21.781 -7.421 -12.570 1.00 38.97 108 SER A O 1
#

Radius of gyration: 16.69 Å; Cα contacts (8 Å, |Δi|>4): 82; chains: 1; bounding box: 46×42×35 Å

Secondary structure (DSSP, 8-state):
--THHHHHHHHHHS--SS---TTTS-HHHHHHHHHHHHHHHHHHHH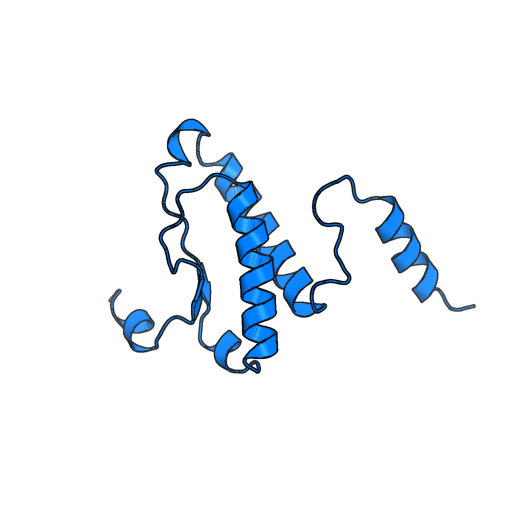S-HHHHTTSB--EEE-GGGGGS-HHHHHHHHHHHHHHHHTTT-B--TT-EEEPPHHHHSS--

Mean predicted aligned error: 12.29 Å